Protein AF-A0A5A7NJ85-F1 (afdb_monomer_lite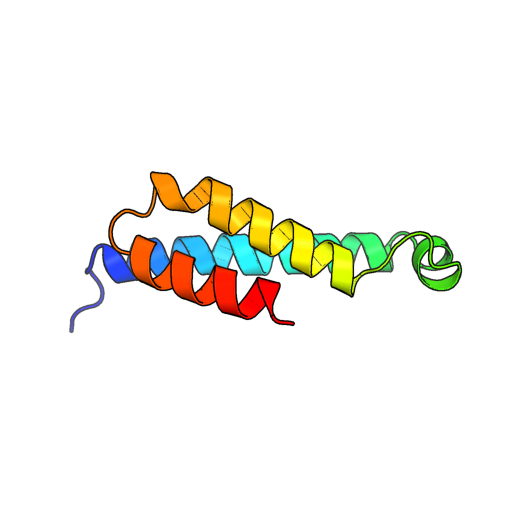)

Sequence (79 aa):
MRFFSRQFRENDYLWGRLTGAERLVDILASAAPEAVQSGDFNVLESKKRLFLAILDAEAPHLTKLRAQIKSLKAEAEAL

pLDDT: mean 87.7, std 11.13, range [41.12, 96.62]

Secondary structure (DSSP, 8-state):
-----HHHHHHHHHHHHHHHHHHHHHHHHHH-HHHHHTTSS-HHHHHHHHHHHHHHHHTTT-TTTHHHHHHHHHHHHH-

Foldseek 3Di:
DPCDDPLNVLVVVLVVQLVVQLVVLVVVCVVCVVCVVVVVDDSLVSSLVSNLVSLVVCLVPSVVCVVVSVVVNVVSVVD

Radius of gyration: 15.01 Å; chains: 1; bounding box: 27×17×51 Å

Structure (mmCIF, N/CA/C/O backbone):
data_AF-A0A5A7NJ85-F1
#
_entry.id   AF-A0A5A7NJ85-F1
#
loop_
_atom_site.group_PDB
_atom_site.id
_atom_site.type_symbol
_atom_site.label_atom_id
_atom_site.label_alt_id
_atom_site.label_comp_id
_atom_site.label_asym_id
_atom_site.label_entity_id
_atom_site.label_seq_id
_atom_site.pdbx_PDB_ins_code
_atom_site.Cartn_x
_atom_site.Cartn_y
_atom_site.Cartn_z
_atom_site.occupancy
_atom_site.B_iso_or_equiv
_atom_site.auth_seq_id
_atom_site.auth_comp_id
_atom_site.auth_asym_id
_atom_site.auth_atom_id
_atom_site.pdbx_PDB_model_num
ATOM 1 N N . MET A 1 1 ? 3.565 8.120 27.531 1.00 41.12 1 MET A N 1
ATOM 2 C CA . MET A 1 1 ? 3.819 6.678 27.308 1.00 41.12 1 MET A CA 1
ATOM 3 C C . MET A 1 1 ? 2.514 5.965 26.933 1.00 41.12 1 MET A C 1
ATOM 5 O O . MET A 1 1 ? 1.759 5.591 27.818 1.00 41.12 1 MET A O 1
ATOM 9 N N . ARG A 1 2 ? 2.185 5.832 25.638 1.00 45.34 2 ARG A N 1
ATOM 10 C CA . ARG A 1 2 ? 1.058 4.999 25.153 1.00 45.34 2 ARG A CA 1
ATOM 11 C C . ARG A 1 2 ? 1.446 4.293 23.842 1.00 45.34 2 ARG A C 1
ATOM 13 O O . ARG A 1 2 ? 0.831 4.503 22.811 1.00 45.34 2 ARG A O 1
ATOM 20 N N . PHE A 1 3 ? 2.470 3.442 23.911 1.00 50.69 3 PHE A N 1
ATOM 21 C CA . PHE A 1 3 ? 2.956 2.604 22.800 1.00 50.69 3 PHE A CA 1
ATOM 22 C C . PHE A 1 3 ? 2.216 1.250 22.663 1.00 50.69 3 PHE A C 1
ATOM 24 O O . PHE A 1 3 ? 2.650 0.376 21.928 1.00 50.69 3 PHE A O 1
ATOM 31 N N . PHE A 1 4 ? 1.088 1.043 23.358 1.00 50.84 4 PHE A N 1
ATOM 32 C CA . PHE A 1 4 ? 0.414 -0.269 23.435 1.00 50.84 4 PHE A CA 1
ATOM 33 C C . PHE A 1 4 ? -1.073 -0.260 23.061 1.00 50.84 4 PHE A C 1
ATOM 35 O O . PHE A 1 4 ? -1.803 -1.188 23.417 1.00 50.84 4 PHE A O 1
ATOM 42 N N . SER A 1 5 ? -1.560 0.745 22.330 1.00 67.19 5 SER A N 1
ATOM 43 C CA . SER A 1 5 ? -2.930 0.651 21.821 1.00 67.19 5 SER A CA 1
ATOM 44 C C . SER A 1 5 ? -2.977 -0.366 20.673 1.00 67.19 5 SER A C 1
ATOM 46 O O . SER A 1 5 ? -2.088 -0.422 19.824 1.00 67.19 5 SER A O 1
ATOM 48 N N . ARG A 1 6 ? -4.029 -1.191 20.642 1.00 70.88 6 ARG A N 1
ATOM 49 C CA . ARG A 1 6 ? -4.287 -2.120 19.528 1.00 70.88 6 ARG A CA 1
ATOM 50 C C . ARG A 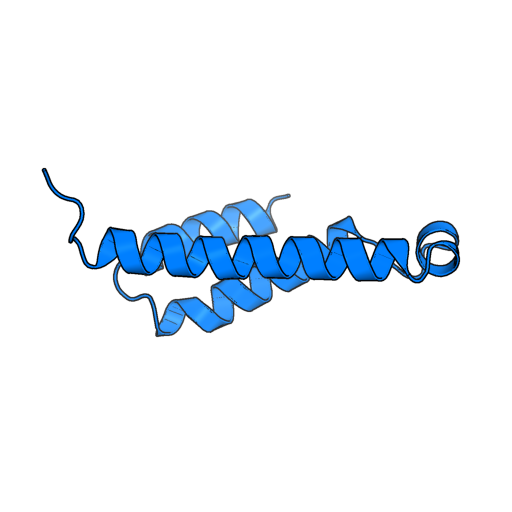1 6 ? -4.327 -1.385 18.176 1.00 70.88 6 ARG A C 1
ATOM 52 O O . ARG A 1 6 ? -3.914 -1.963 17.186 1.00 70.88 6 ARG A O 1
ATOM 59 N N . GLN A 1 7 ? -4.712 -0.103 18.175 1.00 78.38 7 GLN A N 1
ATOM 60 C CA . GLN A 1 7 ? -4.679 0.771 16.999 1.00 78.38 7 GLN A CA 1
ATOM 61 C C . GLN A 1 7 ? -3.275 0.919 16.412 1.00 78.38 7 GLN A C 1
ATOM 63 O O . GLN A 1 7 ? -3.116 0.795 15.207 1.00 78.38 7 GLN A O 1
ATOM 68 N N . PHE A 1 8 ? -2.265 1.180 17.251 1.00 79.56 8 PHE A N 1
ATOM 69 C CA . PHE A 1 8 ? -0.890 1.376 16.781 1.00 79.56 8 PHE A CA 1
ATOM 70 C C . PHE A 1 8 ? -0.342 0.103 16.137 1.00 79.56 8 PHE A C 1
ATOM 72 O O . PHE A 1 8 ? 0.229 0.165 15.059 1.00 79.56 8 PHE A O 1
ATOM 79 N N . ARG A 1 9 ? -0.598 -1.064 16.743 1.00 83.00 9 ARG A N 1
ATOM 80 C CA . ARG A 1 9 ? -0.178 -2.351 16.165 1.00 83.00 9 ARG A CA 1
ATOM 81 C C . ARG A 1 9 ? -0.892 -2.669 14.853 1.00 83.00 9 ARG A C 1
ATOM 83 O O . ARG A 1 9 ? -0.249 -3.134 13.923 1.00 83.00 9 ARG A O 1
ATOM 90 N N . GLU A 1 10 ? -2.202 -2.425 14.781 1.00 85.81 10 GLU A N 1
ATOM 91 C CA . GLU A 1 10 ? -2.964 -2.587 13.535 1.00 85.81 10 GLU A CA 1
ATOM 92 C C . GLU A 1 10 ? -2.439 -1.633 12.441 1.00 85.81 10 GLU A C 1
ATOM 94 O O . GLU A 1 10 ? -2.373 -2.016 11.277 1.00 85.81 10 GLU A O 1
ATOM 99 N N . ASN A 1 11 ? -2.018 -0.419 12.815 1.00 86.81 11 ASN A N 1
ATOM 100 C CA . ASN A 1 11 ? -1.527 0.592 11.879 1.00 86.81 11 ASN A CA 1
ATOM 101 C C . ASN A 1 11 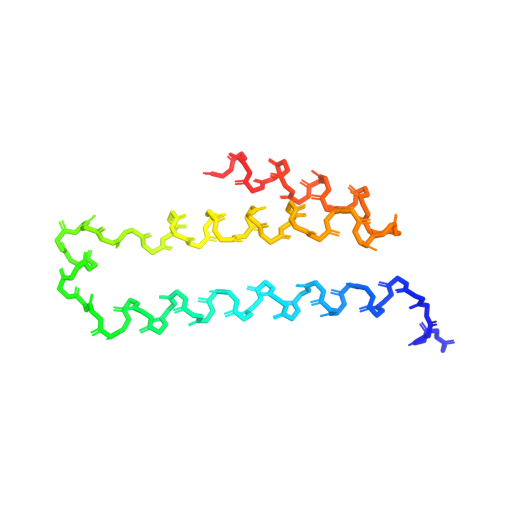? -0.144 0.227 11.336 1.00 86.81 11 ASN A C 1
ATOM 103 O O . ASN A 1 11 ? 0.039 0.203 10.125 1.00 86.81 11 ASN A O 1
ATOM 107 N N . ASP A 1 12 ? 0.803 -0.115 12.210 1.00 88.62 12 ASP A N 1
ATOM 108 C CA . ASP A 1 12 ? 2.148 -0.537 11.802 1.00 88.62 12 ASP A CA 1
ATOM 109 C C . ASP A 1 12 ? 2.100 -1.802 10.939 1.00 88.62 12 ASP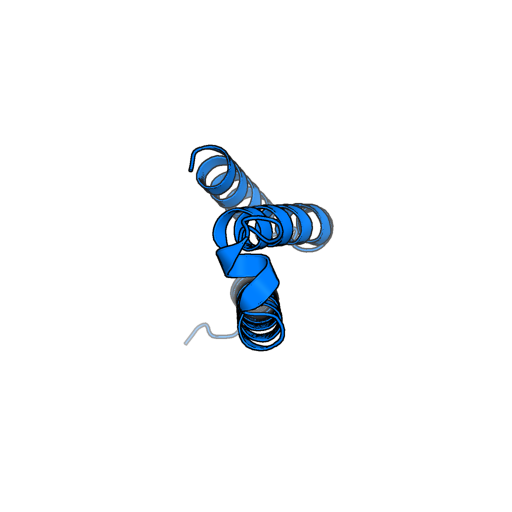 A C 1
ATOM 111 O O . ASP A 1 12 ? 2.833 -1.917 9.958 1.00 88.62 12 ASP A O 1
ATOM 115 N N . TYR A 1 13 ? 1.195 -2.733 11.261 1.00 91.31 13 TYR A N 1
ATOM 116 C CA . TYR A 1 13 ? 0.958 -3.918 10.441 1.00 91.31 13 TYR A CA 1
ATOM 117 C C . TYR A 1 13 ? 0.491 -3.553 9.028 1.00 91.31 13 TYR A C 1
ATOM 119 O O . TYR A 1 13 ? 1.054 -4.047 8.049 1.00 91.31 13 TYR A O 1
ATOM 127 N N . LEU A 1 14 ? -0.512 -2.674 8.916 1.00 90.94 14 LEU A N 1
ATOM 128 C CA . LEU A 1 14 ? -1.019 -2.227 7.622 1.00 90.94 14 LEU A CA 1
ATOM 129 C C . LEU A 1 14 ? 0.086 -1.537 6.815 1.00 90.94 14 LEU A C 1
ATOM 131 O O . LEU A 1 14 ? 0.342 -1.934 5.680 1.00 90.94 14 LEU A O 1
ATOM 135 N N . TRP A 1 15 ? 0.794 -0.578 7.416 1.00 91.31 15 TRP A N 1
ATOM 136 C CA . TRP A 1 15 ? 1.917 0.109 6.774 1.00 91.31 15 TRP A CA 1
ATOM 137 C C . TRP A 1 15 ? 3.006 -0.858 6.310 1.00 91.31 15 TRP A C 1
ATOM 139 O O . TRP A 1 15 ? 3.489 -0.733 5.188 1.00 91.31 15 TRP A O 1
ATOM 149 N N . GLY A 1 16 ? 3.332 -1.878 7.108 1.00 94.88 16 GLY A N 1
ATOM 150 C CA . GLY A 1 16 ? 4.277 -2.921 6.715 1.00 94.88 16 GLY A CA 1
ATOM 151 C C . GLY A 1 16 ? 3.850 -3.673 5.449 1.00 94.88 16 GLY A C 1
ATOM 152 O O . GLY A 1 16 ? 4.675 -3.889 4.558 1.00 94.88 16 GLY A O 1
ATOM 153 N N . ARG A 1 17 ? 2.563 -4.029 5.322 1.00 93.94 17 ARG A N 1
ATOM 154 C CA . ARG A 1 17 ? 2.041 -4.690 4.109 1.00 93.94 17 ARG A CA 1
ATOM 155 C C . ARG A 1 17 ? 2.070 -3.768 2.897 1.00 93.94 17 ARG A C 1
ATOM 157 O O . ARG A 1 17 ? 2.457 -4.213 1.820 1.00 93.94 17 ARG A O 1
ATOM 164 N N . LEU A 1 18 ? 1.695 -2.506 3.079 1.00 93.69 18 LEU A N 1
ATOM 165 C CA . LEU A 1 18 ? 1.663 -1.499 2.019 1.00 93.69 18 LEU A CA 1
ATOM 166 C C . LEU A 1 18 ? 3.069 -1.205 1.474 1.00 93.69 18 LEU A C 1
ATOM 168 O O . LEU A 1 18 ? 3.289 -1.290 0.266 1.00 93.69 18 LEU A O 1
ATOM 172 N N . THR A 1 19 ? 4.048 -0.968 2.351 1.00 95.19 19 THR A N 1
ATOM 173 C CA . THR A 1 19 ? 5.451 -0.770 1.951 1.00 95.19 19 THR A CA 1
ATOM 174 C C . THR A 1 19 ? 6.050 -2.031 1.326 1.00 95.19 19 THR A C 1
ATOM 176 O O . THR A 1 19 ? 6.824 -1.943 0.373 1.00 95.19 19 THR A O 1
ATOM 179 N N . GLY A 1 20 ? 5.697 -3.218 1.828 1.00 95.56 20 GLY A N 1
ATOM 180 C CA . GLY A 1 20 ? 6.115 -4.483 1.222 1.00 95.56 20 GLY A CA 1
ATOM 181 C C . GLY A 1 20 ? 5.606 -4.631 -0.214 1.00 95.56 20 GLY A C 1
ATOM 182 O O . GLY A 1 20 ? 6.381 -4.959 -1.109 1.00 95.56 20 GLY A O 1
ATOM 183 N N . ALA A 1 21 ? 4.328 -4.329 -0.443 1.00 94.94 21 ALA A N 1
ATOM 184 C CA . ALA A 1 21 ? 3.713 -4.327 -1.768 1.00 94.94 21 ALA A CA 1
ATOM 185 C C . ALA A 1 21 ? 4.402 -3.363 -2.738 1.00 94.94 21 ALA A C 1
ATOM 187 O O . ALA A 1 21 ? 4.717 -3.743 -3.864 1.00 94.94 21 ALA A O 1
ATOM 188 N N . GLU A 1 22 ? 4.671 -2.138 -2.293 1.00 95.12 22 GLU A N 1
ATOM 189 C CA . GLU A 1 22 ? 5.378 -1.149 -3.102 1.00 95.12 22 GLU A CA 1
ATOM 190 C C . GLU A 1 22 ? 6.753 -1.662 -3.547 1.00 95.12 22 GLU A C 1
ATOM 192 O O . GLU A 1 22 ? 7.059 -1.663 -4.741 1.00 95.12 22 GLU A O 1
ATOM 197 N N . ARG A 1 23 ? 7.545 -2.181 -2.599 1.00 96.38 23 ARG A N 1
ATOM 198 C CA . ARG A 1 23 ? 8.879 -2.721 -2.890 1.00 96.38 23 ARG A CA 1
ATOM 199 C C . ARG A 1 23 ? 8.839 -3.900 -3.853 1.00 96.38 23 ARG A C 1
ATOM 201 O O . ARG A 1 23 ? 9.735 -4.027 -4.679 1.00 96.38 23 ARG A O 1
ATOM 208 N N . LEU A 1 24 ? 7.827 -4.762 -3.758 1.00 95.88 24 LEU A N 1
ATOM 209 C CA . LEU A 1 24 ? 7.667 -5.881 -4.689 1.00 95.88 24 LEU A CA 1
ATOM 210 C C . LEU A 1 24 ? 7.462 -5.388 -6.122 1.00 95.88 24 LEU A C 1
ATOM 212 O O . LEU A 1 24 ? 8.082 -5.921 -7.038 1.00 95.88 24 LEU A O 1
ATOM 216 N N . VAL A 1 25 ? 6.641 -4.355 -6.315 1.00 95.50 25 VAL A N 1
ATOM 217 C CA . VAL A 1 25 ? 6.435 -3.764 -7.643 1.00 95.50 25 VAL A CA 1
ATOM 218 C C . VAL A 1 25 ? 7.725 -3.131 -8.170 1.00 95.50 25 VAL A C 1
ATOM 220 O O . VAL A 1 25 ? 8.058 -3.332 -9.335 1.00 95.50 25 VAL A O 1
ATOM 223 N N . ASP A 1 26 ? 8.487 -2.437 -7.322 1.00 95.44 26 ASP A N 1
ATOM 224 C CA . ASP A 1 26 ? 9.772 -1.846 -7.722 1.00 95.44 26 ASP A CA 1
ATOM 225 C C . ASP A 1 26 ? 10.817 -2.908 -8.102 1.00 95.44 26 ASP A C 1
ATOM 227 O O . ASP A 1 26 ? 11.562 -2.738 -9.072 1.00 95.44 26 ASP A O 1
ATOM 231 N N . ILE A 1 27 ? 10.852 -4.035 -7.381 1.00 96.62 27 ILE A N 1
ATOM 232 C CA . ILE A 1 27 ? 11.699 -5.187 -7.723 1.00 96.62 27 ILE A CA 1
ATOM 233 C C . ILE A 1 27 ? 11.298 -5.764 -9.084 1.00 96.62 27 ILE A C 1
ATOM 235 O O . ILE A 1 27 ? 12.173 -6.011 -9.910 1.00 96.62 27 ILE A O 1
ATOM 239 N N . LEU A 1 28 ? 9.999 -5.952 -9.341 1.00 94.31 28 LEU A N 1
ATOM 240 C CA . LEU A 1 28 ? 9.510 -6.463 -10.626 1.00 94.31 28 LEU A CA 1
ATOM 241 C C . LEU A 1 28 ? 9.852 -5.513 -11.779 1.00 94.31 28 LEU A C 1
ATOM 243 O O . LEU A 1 28 ? 10.353 -5.962 -12.807 1.00 94.31 28 LEU A O 1
ATOM 247 N N . ALA A 1 29 ? 9.660 -4.208 -11.583 1.00 94.69 29 ALA A N 1
ATOM 248 C CA . ALA A 1 29 ? 10.024 -3.190 -12.564 1.00 94.69 29 ALA A CA 1
ATOM 249 C C . ALA A 1 29 ? 11.533 -3.196 -12.866 1.00 94.69 29 ALA A C 1
ATOM 251 O O . ALA A 1 29 ? 11.938 -3.058 -14.017 1.00 94.69 29 ALA A O 1
ATOM 252 N N . SER A 1 30 ? 12.363 -3.399 -11.838 1.00 95.12 30 SER A N 1
ATOM 253 C CA . SER A 1 30 ? 13.823 -3.484 -11.983 1.00 95.12 30 SER A CA 1
ATOM 254 C C . SER A 1 30 ? 14.277 -4.777 -12.666 1.00 95.12 30 SER A C 1
ATOM 256 O O . SER A 1 30 ? 15.295 -4.782 -13.353 1.00 95.12 30 SER A O 1
ATOM 258 N N . ALA A 1 31 ? 13.547 -5.876 -12.465 1.00 96.19 31 ALA A N 1
ATOM 259 C CA . ALA A 1 31 ? 13.860 -7.183 -13.038 1.00 96.19 31 ALA A CA 1
ATOM 260 C C . ALA A 1 31 ? 13.435 -7.322 -14.510 1.00 96.19 31 ALA A C 1
ATOM 262 O O . ALA A 1 31 ? 13.978 -8.173 -15.210 1.00 96.19 31 ALA A O 1
ATOM 263 N N . ALA A 1 32 ? 12.478 -6.512 -14.969 1.00 93.56 32 ALA A N 1
ATOM 264 C CA . ALA A 1 32 ? 11.964 -6.522 -16.339 1.00 93.56 32 ALA A CA 1
ATOM 265 C C . ALA A 1 32 ? 11.831 -5.089 -16.900 1.00 93.56 32 ALA A C 1
ATOM 267 O O . ALA A 1 32 ? 10.714 -4.618 -17.146 1.00 93.56 32 ALA A O 1
ATOM 268 N N . PRO A 1 33 ? 12.952 -4.370 -17.100 1.00 92.81 33 PRO A N 1
ATOM 269 C CA . PRO A 1 33 ? 12.923 -2.989 -17.575 1.00 92.81 33 PRO A CA 1
ATOM 270 C C . PRO A 1 33 ? 12.332 -2.860 -18.986 1.00 92.81 33 PRO A C 1
ATOM 272 O O . PRO A 1 33 ? 11.726 -1.834 -19.294 1.00 92.81 33 PRO A O 1
ATOM 275 N N . GLU A 1 34 ? 12.450 -3.885 -19.832 1.00 94.94 34 GLU A N 1
ATOM 276 C CA . GLU A 1 34 ? 11.888 -3.888 -21.186 1.00 94.94 34 GLU A CA 1
ATOM 277 C C . GLU A 1 34 ? 10.356 -3.843 -21.161 1.00 94.94 34 GLU A C 1
ATOM 279 O O . GLU A 1 34 ? 9.763 -3.101 -21.938 1.00 94.94 34 GLU A O 1
ATOM 284 N N . ALA A 1 35 ? 9.721 -4.566 -20.231 1.00 91.25 35 ALA A N 1
ATOM 285 C CA . ALA A 1 35 ? 8.265 -4.570 -20.063 1.00 91.25 35 ALA A CA 1
ATOM 286 C C . ALA A 1 35 ? 7.735 -3.223 -19.539 1.00 91.25 35 ALA A C 1
ATOM 288 O O . ALA A 1 35 ? 6.621 -2.809 -19.859 1.00 91.25 35 ALA A O 1
ATOM 289 N N . VAL A 1 36 ? 8.537 -2.516 -18.735 1.00 92.69 36 VAL A N 1
ATOM 290 C CA . VAL A 1 36 ? 8.216 -1.149 -18.298 1.00 92.69 36 VAL A CA 1
ATOM 291 C C . VAL A 1 36 ? 8.303 -0.182 -19.481 1.00 92.69 36 VAL A C 1
ATOM 293 O O . VAL A 1 36 ? 7.425 0.658 -19.658 1.00 92.69 36 VAL A O 1
ATOM 296 N N . GLN A 1 37 ? 9.350 -0.301 -20.303 1.00 92.69 37 GLN A N 1
ATOM 297 C CA . GLN A 1 37 ? 9.587 0.579 -21.453 1.00 92.69 37 GLN A CA 1
ATOM 298 C C . GLN A 1 37 ? 8.584 0.361 -22.590 1.00 92.69 37 GLN A C 1
ATOM 300 O O . GLN A 1 37 ? 8.181 1.330 -23.231 1.00 92.69 37 GLN A O 1
ATOM 305 N N . SER A 1 38 ? 8.166 -0.885 -22.833 1.00 93.69 38 SER A N 1
ATOM 306 C CA . SER A 1 38 ? 7.130 -1.212 -23.820 1.00 93.69 38 SER A CA 1
ATOM 307 C C . SER A 1 38 ? 5.733 -0.755 -23.391 1.00 93.69 38 SER A C 1
ATOM 309 O O . SER A 1 38 ? 4.836 -0.670 -24.227 1.00 93.69 38 SER A O 1
ATOM 311 N N . GLY A 1 39 ? 5.547 -0.438 -22.105 1.00 91.19 39 GLY A N 1
ATOM 312 C CA . GLY A 1 39 ? 4.252 -0.098 -21.519 1.00 91.19 39 GLY A CA 1
ATOM 313 C C . GLY A 1 39 ? 3.411 -1.315 -21.122 1.00 91.19 39 GLY A C 1
ATOM 314 O O . GLY A 1 39 ? 2.314 -1.131 -20.596 1.00 91.19 39 GLY A O 1
ATOM 315 N N . ASP A 1 40 ? 3.920 -2.538 -21.305 1.00 90.62 40 ASP A N 1
ATOM 316 C CA . ASP A 1 40 ? 3.242 -3.775 -20.887 1.00 90.62 40 ASP A CA 1
ATOM 317 C C . ASP A 1 40 ? 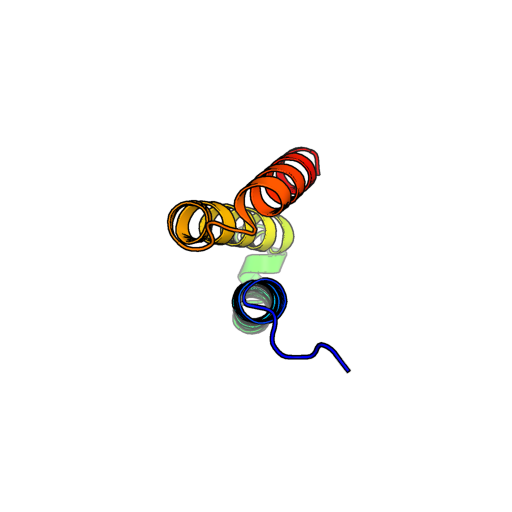3.115 -3.872 -19.359 1.00 90.62 40 ASP A C 1
ATOM 319 O O . ASP A 1 40 ? 2.202 -4.515 -18.834 1.00 90.62 40 ASP A O 1
ATOM 323 N N . PHE A 1 41 ? 4.019 -3.211 -18.630 1.00 92.12 41 PHE A N 1
ATOM 324 C CA . PHE A 1 41 ? 3.992 -3.114 -17.179 1.00 92.12 41 PHE A CA 1
ATOM 325 C C . PHE A 1 41 ? 3.946 -1.661 -16.702 1.00 92.12 41 PHE A C 1
ATOM 327 O O . PHE A 1 41 ? 4.961 -0.970 -16.598 1.00 92.12 41 PHE A O 1
ATOM 334 N N . ASN A 1 42 ? 2.749 -1.207 -16.327 1.00 94.50 42 ASN A N 1
ATOM 335 C CA . ASN A 1 42 ? 2.573 0.087 -15.682 1.00 94.50 42 ASN A CA 1
ATOM 336 C C . ASN A 1 42 ? 2.837 -0.025 -14.173 1.00 94.50 42 ASN A C 1
ATOM 338 O O . ASN A 1 42 ? 2.017 -0.549 -13.413 1.00 94.50 42 ASN A O 1
ATOM 342 N N . VAL A 1 43 ? 3.984 0.499 -13.739 1.00 93.00 43 VAL A N 1
ATOM 343 C CA . VAL A 1 43 ? 4.430 0.493 -12.336 1.00 93.00 43 VAL A CA 1
ATOM 344 C C . VAL A 1 43 ? 3.421 1.193 -11.425 1.00 93.00 43 VAL A C 1
ATOM 346 O O . VAL A 1 43 ? 3.051 0.653 -10.383 1.00 93.00 43 VAL A O 1
ATOM 349 N N . LEU A 1 44 ? 2.948 2.380 -11.813 1.00 92.19 44 LEU A N 1
ATOM 350 C CA . LEU A 1 44 ? 2.057 3.192 -10.983 1.00 92.19 44 LEU A CA 1
ATOM 351 C C . LEU A 1 44 ? 0.684 2.532 -10.830 1.00 92.19 44 LEU A C 1
ATOM 353 O O . LEU A 1 44 ? 0.168 2.415 -9.717 1.00 92.19 44 LEU A O 1
ATOM 357 N N . GLU A 1 45 ? 0.116 2.046 -11.933 1.00 93.25 45 GLU A N 1
ATOM 358 C CA . GLU A 1 45 ? -1.165 1.339 -11.914 1.00 93.25 45 GLU A CA 1
ATOM 359 C C . GLU A 1 45 ? -1.068 0.035 -11.115 1.00 93.25 45 GLU A C 1
ATOM 361 O O . GLU A 1 45 ? -1.947 -0.272 -10.307 1.00 93.25 45 GLU A O 1
ATOM 366 N N . SER A 1 46 ? 0.033 -0.703 -11.273 1.00 93.62 46 SER A N 1
ATOM 367 C CA . SER A 1 46 ? 0.289 -1.926 -10.510 1.00 93.62 46 SER A CA 1
ATOM 368 C C . SER A 1 46 ? 0.373 -1.640 -9.013 1.00 93.62 46 SER A C 1
ATOM 370 O O . SER A 1 46 ? -0.283 -2.330 -8.230 1.00 93.62 46 SER A O 1
ATOM 372 N N . LYS A 1 47 ? 1.097 -0.585 -8.605 1.00 93.88 47 LYS A N 1
ATOM 373 C CA . LYS A 1 47 ? 1.141 -0.131 -7.206 1.00 93.88 47 LYS A CA 1
ATOM 374 C C . LYS A 1 47 ? -0.259 0.208 -6.694 1.00 93.88 47 LYS A C 1
ATOM 376 O O . LYS A 1 47 ? -0.652 -0.328 -5.660 1.00 93.88 47 LYS A O 1
ATOM 381 N N . LYS A 1 48 ? -1.038 1.014 -7.429 1.00 93.88 48 LYS A N 1
ATOM 382 C CA . LYS A 1 48 ? -2.414 1.395 -7.051 1.00 93.88 48 LYS A CA 1
ATOM 383 C C . LYS A 1 48 ? -3.311 0.171 -6.859 1.00 93.88 48 LYS A C 1
ATOM 385 O O . LYS A 1 48 ? -3.962 0.040 -5.822 1.00 93.88 48 LYS A O 1
ATOM 390 N N . ARG A 1 49 ? -3.322 -0.753 -7.823 1.00 93.94 49 ARG A N 1
ATOM 391 C CA . ARG A 1 49 ? -4.127 -1.985 -7.759 1.00 93.94 49 ARG A CA 1
ATOM 392 C C . ARG A 1 49 ? -3.750 -2.848 -6.559 1.00 93.94 49 ARG A C 1
ATOM 394 O O . ARG A 1 49 ? -4.636 -3.350 -5.871 1.00 93.94 49 ARG A O 1
ATOM 401 N N . LEU A 1 50 ? -2.454 -2.993 -6.289 1.00 94.31 50 LEU A N 1
ATOM 402 C CA . LEU A 1 50 ? -1.961 -3.775 -5.158 1.00 94.31 50 LEU A CA 1
ATOM 403 C C . LEU A 1 50 ? -2.330 -3.122 -3.816 1.00 94.31 50 LEU A C 1
ATOM 405 O O . LEU A 1 50 ? -2.750 -3.815 -2.891 1.00 94.31 50 LEU A O 1
ATOM 409 N N . PHE A 1 51 ? -2.247 -1.791 -3.733 1.00 93.38 51 PHE A N 1
ATOM 410 C CA . PHE A 1 51 ? -2.653 -1.011 -2.561 1.00 93.38 51 PHE A CA 1
ATOM 411 C C . PHE A 1 51 ? -4.132 -1.226 -2.230 1.00 93.38 51 PHE A C 1
ATOM 413 O O . PHE A 1 51 ? -4.471 -1.593 -1.106 1.00 93.38 51 PHE A O 1
ATOM 420 N N . LEU A 1 52 ? -5.008 -1.073 -3.228 1.00 93.31 52 LEU A N 1
ATOM 421 C CA . LEU A 1 52 ? -6.451 -1.276 -3.077 1.00 93.31 52 LEU A CA 1
ATOM 422 C C . LEU A 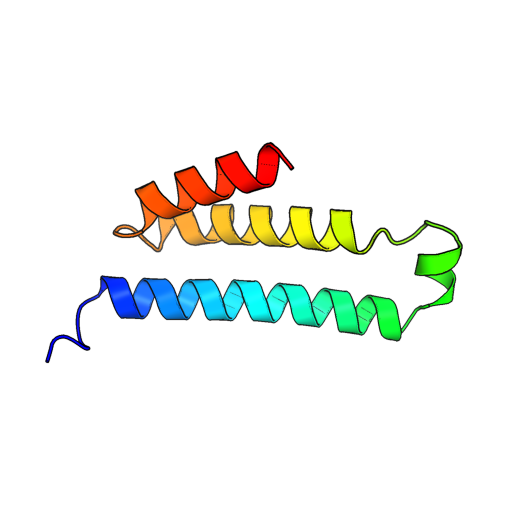1 52 ? -6.782 -2.718 -2.675 1.00 93.31 52 LEU A C 1
ATOM 424 O O . LEU A 1 52 ? -7.573 -2.929 -1.757 1.00 93.31 52 LEU A O 1
ATOM 428 N N . ALA A 1 53 ? -6.129 -3.703 -3.298 1.00 94.75 53 ALA A N 1
ATOM 429 C CA . ALA A 1 53 ? -6.324 -5.112 -2.968 1.00 94.75 53 ALA A CA 1
ATOM 430 C C . ALA A 1 53 ? -5.935 -5.434 -1.514 1.00 94.75 53 ALA A C 1
ATOM 432 O O . ALA A 1 53 ? -6.639 -6.191 -0.844 1.00 94.75 53 ALA A O 1
ATOM 433 N N . ILE A 1 54 ? -4.848 -4.844 -1.001 1.00 93.25 54 ILE A N 1
ATOM 434 C CA . ILE A 1 54 ? -4.455 -5.000 0.407 1.00 93.25 54 ILE A CA 1
ATOM 435 C C . ILE A 1 54 ? -5.480 -4.338 1.324 1.00 93.25 54 ILE A C 1
ATOM 437 O O . ILE A 1 54 ? -5.912 -4.960 2.289 1.00 93.25 54 ILE A O 1
ATOM 441 N N . LEU A 1 55 ? -5.905 -3.107 1.031 1.00 92.19 55 LEU A N 1
ATOM 442 C CA . LEU A 1 55 ? -6.907 -2.418 1.848 1.00 92.19 55 LEU A CA 1
ATOM 443 C C . LEU A 1 55 ? -8.217 -3.217 1.935 1.00 92.19 55 LEU A C 1
ATOM 445 O O . LEU A 1 55 ? -8.782 -3.333 3.024 1.00 92.19 55 LEU A O 1
ATOM 449 N N . ASP A 1 56 ? -8.661 -3.818 0.830 1.00 92.12 56 ASP A N 1
ATOM 450 C CA . ASP A 1 56 ? -9.857 -4.665 0.795 1.00 92.12 56 ASP A CA 1
ATOM 451 C C . ASP A 1 56 ? -9.687 -5.969 1.576 1.00 92.12 56 ASP A C 1
ATOM 453 O O . ASP A 1 56 ? -10.589 -6.359 2.325 1.00 92.12 56 ASP A O 1
ATOM 457 N N . ALA A 1 57 ? -8.526 -6.614 1.459 1.00 92.31 57 ALA A N 1
ATOM 458 C CA . ALA A 1 57 ? -8.215 -7.819 2.220 1.00 92.31 57 ALA A CA 1
ATOM 459 C C . ALA A 1 57 ? -8.136 -7.545 3.732 1.00 92.31 57 ALA A C 1
ATOM 461 O O . ALA A 1 57 ? -8.592 -8.363 4.527 1.00 92.31 57 ALA A O 1
ATOM 462 N N . GLU A 1 58 ? -7.609 -6.387 4.144 1.00 91.19 58 GLU A N 1
ATOM 463 C CA . GLU A 1 58 ? -7.410 -6.048 5.559 1.00 91.19 58 GLU A CA 1
ATOM 464 C C . GLU A 1 58 ? -8.627 -5.394 6.232 1.00 91.19 58 GLU A C 1
ATOM 466 O O . GLU A 1 58 ? -8.788 -5.496 7.453 1.00 91.19 58 GLU A O 1
ATOM 471 N N . ALA A 1 59 ? -9.529 -4.763 5.475 1.00 88.56 59 ALA A N 1
ATOM 472 C CA . ALA A 1 59 ? -10.757 -4.141 5.985 1.00 88.56 59 ALA A CA 1
ATOM 473 C C . ALA A 1 59 ? -11.649 -5.031 6.894 1.00 88.56 59 ALA A C 1
ATOM 475 O O . ALA A 1 59 ? -12.255 -4.494 7.839 1.00 88.56 59 ALA A O 1
ATOM 476 N N . PRO A 1 60 ? -11.803 -6.355 6.665 1.00 89.12 60 PRO A N 1
ATOM 477 C CA . PRO A 1 60 ? -12.519 -7.234 7.592 1.00 89.12 60 PRO A CA 1
ATOM 478 C C . PRO A 1 60 ? -11.730 -7.557 8.871 1.00 89.12 60 PRO A C 1
ATOM 480 O O . PRO A 1 60 ? -12.349 -7.829 9.900 1.00 89.12 60 PRO A O 1
ATOM 483 N N . HIS A 1 61 ? -10.397 -7.496 8.842 1.00 87.19 61 HIS A N 1
ATOM 484 C CA . HIS A 1 61 ? -9.530 -7.917 9.947 1.00 87.19 61 HIS A CA 1
ATOM 485 C C . HIS A 1 61 ? -9.149 -6.756 10.883 1.00 87.19 61 HIS A C 1
ATOM 487 O O . HIS A 1 61 ? -9.145 -6.909 12.109 1.00 87.19 61 HIS A O 1
ATOM 493 N N . LEU A 1 62 ? -8.911 -5.561 10.335 1.00 87.00 62 LEU A N 1
ATOM 494 C CA . LEU A 1 62 ? -8.474 -4.369 11.074 1.00 87.00 62 LEU A CA 1
ATOM 495 C C . LEU A 1 62 ? -9.662 -3.513 11.537 1.00 87.00 62 LEU A C 1
ATOM 497 O O . LEU A 1 62 ? -9.877 -2.374 11.121 1.00 87.00 62 LEU A O 1
ATOM 501 N N . THR A 1 63 ? -10.468 -4.095 12.426 1.00 82.31 63 THR A N 1
ATOM 502 C CA . THR A 1 63 ? -11.725 -3.509 12.935 1.00 82.31 63 THR A CA 1
ATOM 503 C C . THR A 1 63 ? -11.614 -2.076 13.462 1.00 82.31 63 THR A C 1
ATOM 505 O O . THR A 1 63 ? -12.554 -1.304 13.274 1.00 82.31 63 THR A O 1
ATOM 508 N N . LYS A 1 64 ? -10.498 -1.686 14.096 1.00 83.94 64 LYS A N 1
ATOM 509 C CA . LYS A 1 64 ? -10.363 -0.328 14.641 1.00 83.94 64 LYS A CA 1
ATOM 510 C C . LYS A 1 64 ? -9.831 0.687 13.629 1.00 83.94 64 LYS A C 1
ATOM 512 O O . LYS A 1 64 ? -9.998 1.891 13.818 1.00 83.94 64 LYS A O 1
ATOM 517 N N . LEU A 1 65 ? -9.224 0.218 12.542 1.00 84.31 65 LEU A N 1
ATOM 518 C CA . LEU A 1 65 ? -8.778 1.050 11.424 1.00 84.31 65 LEU A CA 1
ATOM 519 C C . LEU A 1 65 ? -9.775 1.106 10.273 1.00 84.31 65 LEU A C 1
ATOM 521 O O . LEU A 1 65 ? -9.561 1.882 9.352 1.00 84.31 65 LEU A O 1
ATOM 525 N N . ARG A 1 66 ? -10.880 0.355 10.313 1.00 84.25 66 ARG A N 1
ATOM 526 C CA . ARG A 1 66 ? -11.841 0.261 9.202 1.00 84.25 66 ARG A CA 1
ATOM 527 C C . ARG A 1 66 ? -12.279 1.622 8.638 1.00 84.25 66 ARG A C 1
ATOM 529 O O . ARG A 1 66 ? -12.372 1.769 7.424 1.00 84.25 66 ARG A O 1
ATOM 536 N N . ALA A 1 67 ? -12.522 2.621 9.491 1.00 84.75 67 ALA A N 1
ATOM 537 C CA . ALA A 1 67 ? -12.874 3.972 9.039 1.00 84.75 67 ALA A CA 1
ATOM 538 C C . ALA A 1 67 ? -11.719 4.668 8.294 1.00 84.75 67 ALA A C 1
ATOM 540 O O . ALA A 1 67 ? -11.947 5.312 7.276 1.00 84.75 67 ALA A O 1
ATOM 541 N N . GLN A 1 68 ? -10.483 4.492 8.770 1.00 85.12 68 GLN A N 1
ATOM 542 C CA . GLN A 1 68 ? -9.283 5.036 8.131 1.00 85.12 68 GLN A CA 1
ATOM 543 C C . GLN A 1 68 ? -8.977 4.311 6.817 1.00 85.12 68 GLN A C 1
ATOM 545 O O . GLN A 1 68 ? -8.745 4.968 5.812 1.00 85.12 68 GLN A O 1
ATOM 550 N N . ILE A 1 69 ? -9.080 2.978 6.788 1.00 87.31 69 ILE A N 1
ATOM 551 C CA . ILE A 1 69 ? -8.947 2.164 5.568 1.00 87.31 69 ILE A CA 1
ATOM 552 C C . ILE A 1 69 ? -9.939 2.630 4.501 1.00 87.31 69 ILE A C 1
ATOM 554 O O . ILE A 1 69 ? -9.570 2.774 3.341 1.00 87.31 69 ILE A O 1
ATOM 558 N N . LYS A 1 70 ? -11.186 2.926 4.891 1.00 88.62 70 LYS A N 1
ATOM 559 C CA . LYS A 1 70 ? -12.196 3.453 3.968 1.00 88.62 70 LYS A CA 1
ATOM 560 C C . LYS A 1 70 ? -11.813 4.827 3.398 1.00 88.62 70 LYS A C 1
ATOM 562 O O . LYS A 1 70 ? -12.033 5.042 2.212 1.00 88.62 70 LYS A O 1
ATOM 567 N N . SER A 1 71 ? -11.243 5.725 4.209 1.00 87.62 71 SER A N 1
ATOM 568 C CA . SER A 1 71 ? -10.732 7.026 3.733 1.00 87.62 71 SER A CA 1
ATOM 569 C C . SER A 1 71 ? -9.584 6.840 2.746 1.00 87.62 71 SER A C 1
ATOM 571 O O . SER A 1 71 ? -9.661 7.316 1.620 1.00 87.62 71 SER A O 1
ATOM 573 N N . LEU A 1 72 ? -8.577 6.049 3.132 1.00 87.00 72 LEU A N 1
ATOM 574 C CA . LEU A 1 72 ? -7.406 5.758 2.304 1.00 87.00 72 LEU A CA 1
ATOM 575 C C . LEU A 1 72 ? -7.793 5.125 0.967 1.00 87.00 72 LEU A C 1
ATOM 577 O O . LEU A 1 72 ? -7.217 5.458 -0.063 1.00 87.00 72 LEU A O 1
ATOM 581 N N . LYS A 1 73 ? -8.789 4.233 0.970 1.00 88.12 73 LYS A N 1
ATOM 582 C CA . LYS A 1 73 ? -9.319 3.633 -0.254 1.00 88.12 73 LYS A CA 1
ATOM 583 C C . LYS A 1 73 ? -9.944 4.686 -1.173 1.00 88.12 73 LYS A C 1
ATOM 585 O O . LYS A 1 73 ? -9.630 4.698 -2.356 1.00 88.12 73 LYS A O 1
ATOM 590 N N . ALA A 1 74 ? -10.773 5.580 -0.635 1.00 88.31 74 ALA A N 1
ATOM 591 C CA . ALA A 1 74 ? -11.393 6.647 -1.420 1.00 88.31 74 ALA A CA 1
ATOM 592 C C . ALA A 1 74 ? -10.350 7.613 -2.014 1.00 88.31 74 ALA A C 1
ATOM 594 O O . ALA A 1 74 ? -10.463 8.008 -3.171 1.00 88.31 74 ALA A O 1
ATOM 595 N N . GLU A 1 75 ? -9.310 7.952 -1.248 1.00 87.00 75 GLU A N 1
ATOM 596 C CA . GLU A 1 75 ? -8.190 8.777 -1.717 1.00 87.00 75 GLU A CA 1
ATOM 597 C C . GLU A 1 75 ? -7.389 8.072 -2.823 1.00 87.00 75 GLU A C 1
ATOM 599 O O . GLU A 1 75 ? -7.086 8.676 -3.849 1.00 87.00 75 GLU A O 1
ATOM 604 N N . ALA A 1 76 ? -7.100 6.778 -2.656 1.00 84.12 76 ALA A N 1
ATOM 605 C CA . ALA A 1 76 ? -6.394 5.979 -3.655 1.00 84.12 76 ALA A CA 1
ATOM 606 C C . ALA A 1 76 ? -7.209 5.774 -4.943 1.00 84.12 76 ALA A C 1
ATOM 608 O O . ALA A 1 76 ? -6.633 5.695 -6.026 1.00 84.12 76 ALA A O 1
ATOM 609 N N . GLU A 1 77 ? -8.537 5.681 -4.854 1.00 85.00 77 GLU A N 1
ATOM 610 C CA . GLU A 1 77 ? -9.421 5.592 -6.021 1.00 85.00 77 GLU A CA 1
ATOM 611 C C . GLU A 1 77 ? -9.474 6.905 -6.812 1.00 85.00 77 GLU A C 1
ATOM 613 O O . GLU A 1 77 ? -9.544 6.846 -8.041 1.00 85.00 77 GLU A O 1
ATOM 618 N N . ALA A 1 78 ? -9.390 8.051 -6.128 1.00 83.50 78 ALA A N 1
ATOM 619 C CA . ALA A 1 78 ? -9.460 9.390 -6.717 1.00 83.50 78 ALA A CA 1
ATOM 620 C C . ALA A 1 78 ? -8.168 9.866 -7.416 1.00 83.50 78 ALA A C 1
ATOM 622 O O . ALA A 1 78 ? -8.223 10.846 -8.160 1.00 83.50 78 ALA A O 1
ATOM 623 N N . LEU A 1 79 ? -7.034 9.200 -7.167 1.00 69.25 79 LEU A N 1
ATOM 624 C CA . LEU A 1 79 ? -5.738 9.416 -7.835 1.00 69.25 79 LEU A CA 1
ATOM 625 C C . LEU A 1 79 ? -5.683 8.765 -9.219 1.00 69.25 79 LEU A C 1
ATOM 627 O O . LEU A 1 79 ? -5.154 9.397 -10.153 1.00 69.25 79 LEU A O 1
#